Protein AF-A0A1Y1MBY8-F1 (afdb_monomer)

Organism: Photinus pyralis (NCBI:txid7054)

Nearest PDB structures (foldseek):
  3bv8-assembly1_A  TM=3.204E-01  e=2.505E+00  Staphylococcus aureus subsp. aureus Mu50
  5xam-assembly2_B  TM=2.818E-01  e=4.179E+00  Deinococcus radiodurans R1 = ATCC 13939 = DSM 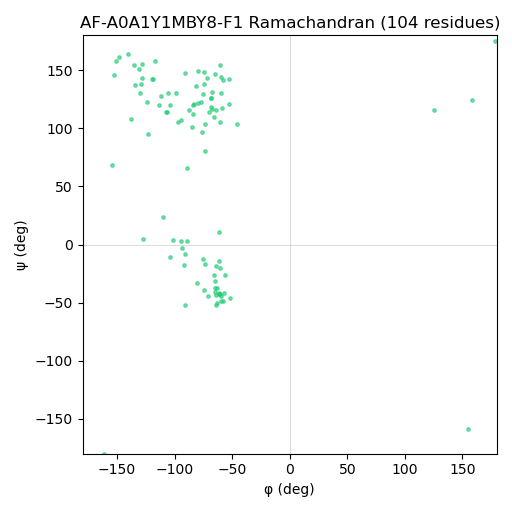20539

Secondary structure (DSSP, 8-state):
---------PPPEE-STTHHHHHHHHHHHHHSPPP-SS-TTEEEEEEEEEE-----TT---S---EEEEEEEEEEEEHHHHHHT--TTS-EEEEEEE--TTTTS--

Radius of gyration: 19.31 Å; Cα contacts (8 Å, |Δi|>4): 146; chains: 1; bounding box: 60×26×59 Å

Solvent-accessible surface area (backbone atoms only — not comparable to full-atom values): 6703 Å² total; per-residue (Å²): 142,77,86,74,80,83,84,73,86,71,80,45,76,38,55,70,91,39,32,71,59,47,51,50,44,50,47,48,42,70,72,41,79,76,51,86,72,87,59,72,49,32,26,30,33,25,33,30,34,54,45,70,65,85,73,64,93,82,70,93,81,74,94,68,54,26,37,45,38,72,70,48,73,54,69,46,46,54,65,61,59,58,69,72,58,56,95,91,53,60,67,50,76,51,75,39,62,47,68,86,64,76,81,59,82,130

Structure (mmCIF, N/CA/C/O backbone):
data_AF-A0A1Y1MBY8-F1
#
_entry.id   AF-A0A1Y1MBY8-F1
#
loop_
_atom_site.group_PDB
_atom_site.id
_atom_site.type_symbol
_atom_site.label_atom_id
_atom_site.label_alt_id
_atom_site.label_comp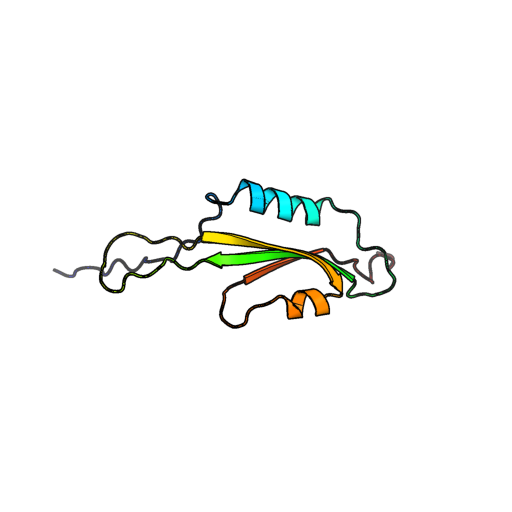_id
_atom_site.label_asym_id
_atom_site.label_entity_id
_atom_site.label_seq_id
_atom_site.pdbx_PDB_ins_code
_atom_site.Cartn_x
_atom_site.Cartn_y
_atom_site.Cartn_z
_atom_site.occupancy
_atom_site.B_iso_or_equiv
_atom_site.auth_seq_id
_atom_site.auth_comp_id
_atom_site.auth_asym_id
_atom_site.auth_atom_id
_atom_site.pdbx_PDB_model_num
ATOM 1 N N . PRO A 1 1 ? -45.352 -11.941 19.535 1.00 51.22 1 PRO A N 1
ATOM 2 C CA . PRO A 1 1 ? -44.090 -11.358 20.047 1.00 51.22 1 PRO A CA 1
ATOM 3 C C . PRO A 1 1 ? -42.863 -12.194 19.628 1.00 51.22 1 PRO A C 1
ATOM 5 O O . PRO A 1 1 ? -42.588 -13.230 20.222 1.00 51.22 1 PRO A O 1
ATOM 8 N N . ARG A 1 2 ? -42.148 -11.774 18.577 1.00 45.28 2 ARG A N 1
ATOM 9 C CA . ARG A 1 2 ? -40.785 -12.248 18.288 1.00 45.28 2 ARG A CA 1
ATOM 10 C C . ARG A 1 2 ? -39.962 -11.039 17.858 1.00 45.28 2 ARG A C 1
ATOM 12 O O . ARG A 1 2 ? -40.202 -10.488 16.788 1.00 45.28 2 ARG A O 1
ATOM 19 N N . LEU A 1 3 ? -39.053 -10.604 18.726 1.00 52.59 3 LEU A N 1
ATOM 20 C CA . LEU A 1 3 ? -38.055 -9.594 18.395 1.00 52.59 3 LEU A CA 1
ATOM 21 C C . LEU A 1 3 ? -37.153 -10.191 17.311 1.00 52.59 3 LEU A C 1
ATOM 23 O O . LEU A 1 3 ? -36.509 -11.215 17.531 1.00 52.59 3 LEU A O 1
ATOM 27 N N . ARG A 1 4 ? -37.166 -9.593 16.116 1.00 49.03 4 ARG A N 1
ATOM 28 C CA . ARG A 1 4 ? -36.167 -9.892 15.088 1.00 49.03 4 ARG A CA 1
ATOM 29 C C . ARG A 1 4 ? -34.831 -9.341 15.590 1.00 49.03 4 ARG A C 1
ATOM 31 O O . ARG A 1 4 ? -34.788 -8.154 15.909 1.00 49.03 4 ARG A O 1
ATOM 38 N N . PRO A 1 5 ? -33.756 -10.136 15.659 1.00 51.09 5 PRO A N 1
ATOM 39 C CA . PRO A 1 5 ? -32.452 -9.568 15.928 1.00 51.09 5 PRO A CA 1
ATOM 40 C C . PRO A 1 5 ? -32.032 -8.781 14.684 1.00 51.09 5 PRO A C 1
ATOM 42 O O . PRO A 1 5 ? -31.861 -9.346 13.604 1.00 51.09 5 PRO A O 1
ATOM 45 N N . SER A 1 6 ? -31.923 -7.459 14.820 1.00 52.72 6 SER A N 1
ATOM 46 C CA . SER A 1 6 ? -31.285 -6.616 13.812 1.00 52.72 6 SER A CA 1
ATOM 47 C C . SER A 1 6 ? -29.779 -6.843 13.897 1.00 52.72 6 SER A C 1
ATOM 49 O O . SER A 1 6 ? -29.057 -6.075 14.527 1.00 52.72 6 SER A O 1
ATOM 51 N N . PHE A 1 7 ? -29.298 -7.927 13.294 1.00 56.84 7 PHE A N 1
ATOM 52 C CA . PHE A 1 7 ? -27.878 -8.073 13.016 1.00 56.84 7 PHE A CA 1
ATOM 53 C C . PHE A 1 7 ? -27.542 -7.199 11.815 1.00 56.84 7 PHE A C 1
ATOM 55 O O . PHE A 1 7 ? -27.759 -7.595 10.679 1.00 56.84 7 PHE A O 1
ATOM 62 N N . ASN A 1 8 ? -27.037 -6.000 12.078 1.00 51.59 8 ASN A N 1
ATOM 63 C CA . ASN A 1 8 ? -26.127 -5.331 11.157 1.00 51.59 8 ASN A CA 1
ATOM 64 C C . ASN A 1 8 ? -25.248 -4.365 11.94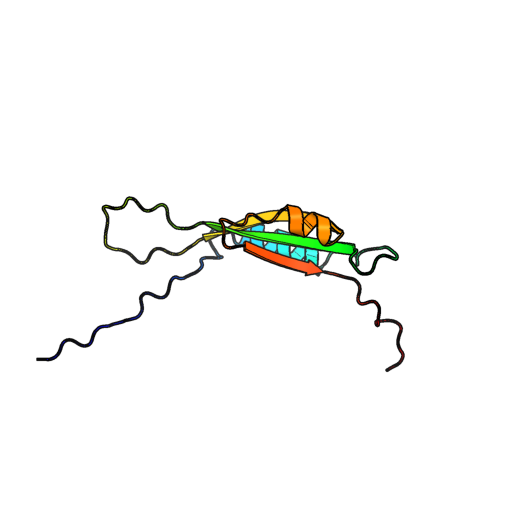8 1.00 51.59 8 ASN A C 1
ATOM 66 O O . ASN A 1 8 ? -25.353 -3.150 11.838 1.00 51.59 8 ASN A O 1
ATOM 70 N N . ASN A 1 9 ? -24.366 -4.934 12.768 1.00 56.62 9 ASN A N 1
ATOM 71 C CA . ASN A 1 9 ? -23.188 -4.218 13.237 1.00 56.62 9 ASN A CA 1
ATOM 72 C C . ASN A 1 9 ? -22.066 -4.478 12.219 1.00 56.62 9 ASN A C 1
ATOM 74 O O . ASN A 1 9 ? -21.117 -5.209 12.494 1.00 56.62 9 ASN A O 1
ATOM 78 N N . MET A 1 10 ? -22.233 -3.984 10.986 1.00 60.06 10 MET A N 1
ATOM 79 C CA . MET A 1 10 ? -21.127 -3.974 10.028 1.00 60.06 10 MET A CA 1
ATOM 80 C C . MET A 1 10 ? -20.092 -2.993 10.567 1.00 60.06 10 MET A C 1
ATOM 82 O O . MET A 1 10 ? -20.382 -1.806 10.701 1.00 60.06 10 MET A O 1
ATOM 86 N N . ALA A 1 11 ? -18.895 -3.478 10.891 1.00 66.81 11 ALA A N 1
ATOM 87 C CA . ALA A 1 11 ? -17.765 -2.590 11.103 1.00 66.81 11 ALA A CA 1
ATOM 88 C C . ALA A 1 11 ? -17.553 -1.787 9.808 1.00 66.81 11 ALA A C 1
ATOM 90 O O . ALA A 1 11 ? -17.315 -2.373 8.750 1.00 66.81 11 ALA A O 1
ATOM 91 N N . SER A 1 12 ? -17.700 -0.463 9.868 1.00 79.31 12 SER A N 1
ATOM 92 C CA . SER A 1 12 ? -17.417 0.423 8.739 1.00 79.31 12 SER A CA 1
ATOM 93 C C . SER A 1 12 ? -15.966 0.894 8.800 1.00 79.31 12 SER A C 1
ATOM 95 O O . SER A 1 12 ? -15.386 1.051 9.877 1.00 79.31 12 SER A O 1
ATOM 97 N N . LEU A 1 13 ? -15.366 1.100 7.628 1.00 87.56 13 LEU A N 1
ATOM 98 C CA . LEU A 1 13 ? -14.050 1.711 7.483 1.00 87.56 13 LEU A CA 1
ATOM 99 C C . LEU A 1 13 ? -14.229 3.132 6.945 1.00 87.56 13 LEU A C 1
ATOM 101 O O . LEU A 1 13 ? -14.669 3.335 5.815 1.00 87.56 13 LEU A O 1
ATOM 105 N N . ASN A 1 14 ? -13.876 4.113 7.760 1.00 90.25 14 ASN A N 1
ATOM 106 C CA . ASN A 1 14 ? -13.902 5.519 7.425 1.00 90.25 14 ASN A CA 1
ATOM 107 C C . ASN A 1 14 ? -12.618 5.916 6.681 1.00 90.25 14 ASN A C 1
ATOM 109 O O . ASN A 1 14 ? -11.506 5.814 7.209 1.00 90.25 14 ASN A O 1
ATOM 113 N N . LEU A 1 15 ? -12.795 6.404 5.454 1.00 92.88 15 LEU A N 1
ATOM 114 C CA . LEU A 1 15 ? -11.728 6.939 4.602 1.00 92.88 15 LEU A CA 1
ATOM 115 C C . LEU A 1 15 ? -11.734 8.472 4.544 1.00 92.88 15 LEU A C 1
ATOM 117 O O . LEU A 1 15 ? -10.815 9.070 3.992 1.00 92.88 15 LEU A O 1
ATOM 121 N N . SER A 1 16 ? -12.778 9.124 5.061 1.00 91.88 16 SER A N 1
ATOM 122 C CA . SER A 1 16 ? -12.971 10.568 4.925 1.00 91.88 16 SER A CA 1
ATOM 123 C C . SER A 1 16 ? -12.138 11.363 5.926 1.00 91.88 16 SER A C 1
ATOM 125 O O . SER A 1 16 ? -11.629 12.421 5.563 1.00 91.88 16 SER A O 1
ATOM 127 N N . ILE A 1 17 ? -11.912 10.835 7.135 1.00 91.94 17 ILE A N 1
ATOM 128 C CA . ILE A 1 17 ? -11.119 11.500 8.186 1.00 91.94 17 ILE A CA 1
ATOM 129 C C . ILE A 1 17 ? -9.698 11.820 7.704 1.00 91.94 17 ILE A C 1
ATOM 131 O O . ILE A 1 17 ? -9.206 12.922 7.930 1.00 91.94 17 ILE A O 1
ATOM 135 N N . ASN A 1 18 ? -9.062 10.889 6.987 1.00 95.81 18 ASN A N 1
ATOM 136 C CA . ASN A 1 18 ? -7.733 11.076 6.391 1.00 95.81 18 ASN A CA 1
ATOM 137 C C . ASN A 1 18 ? -7.795 11.176 4.858 1.00 95.81 18 ASN A C 1
ATOM 139 O O . ASN A 1 18 ? -6.815 10.904 4.168 1.00 95.81 18 ASN A O 1
ATOM 143 N N . GLY A 1 19 ? -8.946 11.571 4.306 1.00 96.56 19 GLY A N 1
ATOM 144 C CA . GLY A 1 19 ? -9.196 11.579 2.863 1.00 96.56 19 GLY A CA 1
ATOM 145 C C . GLY A 1 19 ? -8.124 12.307 2.040 1.00 96.56 19 GLY A C 1
ATOM 146 O O . GLY A 1 19 ? -7.659 11.740 1.049 1.00 96.56 19 GLY A O 1
ATOM 147 N N . PRO A 1 20 ? -7.669 13.516 2.430 1.00 97.69 20 PRO A N 1
ATOM 148 C CA . PRO A 1 20 ? -6.615 14.223 1.702 1.00 97.69 20 PRO A CA 1
ATOM 149 C C . PRO A 1 20 ? -5.280 13.467 1.639 1.00 97.69 20 PRO A C 1
ATOM 151 O O . PRO A 1 20 ? -4.675 13.407 0.569 1.00 97.69 20 PRO A O 1
ATOM 154 N N . SER A 1 21 ? -4.825 12.857 2.740 1.00 97.50 21 SER A N 1
ATOM 155 C CA . SER A 1 21 ? -3.551 12.122 2.767 1.00 97.50 21 SER A CA 1
ATOM 156 C C . SER A 1 21 ? -3.654 10.777 2.049 1.00 97.50 21 SER A C 1
ATOM 158 O O . SER A 1 21 ? -2.750 10.425 1.288 1.00 97.50 21 SER A O 1
ATOM 160 N N . ILE A 1 22 ? -4.781 10.073 2.196 1.00 98.00 22 ILE A N 1
ATOM 161 C CA . ILE A 1 22 ? -5.077 8.847 1.440 1.00 98.00 22 ILE A CA 1
ATOM 162 C C . ILE A 1 22 ? -5.084 9.147 -0.062 1.00 98.00 22 ILE A C 1
ATOM 164 O O . ILE A 1 22 ? -4.413 8.471 -0.837 1.00 98.00 22 ILE A O 1
ATOM 168 N N . LYS A 1 23 ? -5.787 10.203 -0.488 1.00 97.81 23 LYS A N 1
ATOM 169 C CA . LYS A 1 23 ? -5.861 10.590 -1.901 1.00 97.81 23 LYS A CA 1
ATOM 170 C C . LYS A 1 23 ? -4.503 11.031 -2.447 1.00 97.81 23 LYS A C 1
ATOM 172 O O . LYS A 1 23 ? -4.173 10.680 -3.575 1.00 97.81 23 LYS A O 1
ATOM 177 N N . SER A 1 24 ? -3.726 11.787 -1.672 1.00 98.06 24 SER A N 1
ATOM 178 C CA . SER A 1 24 ? -2.394 12.249 -2.080 1.00 98.06 24 SER A CA 1
ATOM 179 C C . SER A 1 24 ? -1.426 11.079 -2.294 1.00 98.06 24 SER A C 1
ATOM 181 O O . SER A 1 24 ? -0.843 10.959 -3.369 1.00 98.06 24 SER A O 1
ATOM 183 N N . SER A 1 25 ? -1.327 10.167 -1.320 1.00 98.00 25 SER A N 1
ATOM 184 C CA . SER A 1 25 ? -0.463 8.977 -1.404 1.00 98.00 25 SER A CA 1
ATOM 185 C C . SER A 1 25 ? -0.889 8.025 -2.526 1.00 98.00 25 SER A C 1
ATOM 187 O O . SER A 1 25 ? -0.053 7.608 -3.326 1.00 98.00 25 SER A O 1
ATOM 189 N N . TYR A 1 26 ? -2.193 7.766 -2.671 1.00 98.12 26 TYR A N 1
ATOM 190 C CA . TYR A 1 26 ? -2.741 6.995 -3.789 1.00 98.12 26 TYR A CA 1
ATOM 191 C C . TYR A 1 26 ? -2.394 7.622 -5.147 1.00 98.12 26 TYR A C 1
ATOM 193 O O . TYR A 1 26 ? -1.881 6.947 -6.039 1.00 98.12 26 TYR A O 1
ATOM 201 N N . ASN A 1 27 ? -2.618 8.930 -5.304 1.00 98.00 27 ASN A N 1
ATOM 202 C CA . ASN A 1 27 ? -2.304 9.637 -6.544 1.00 98.00 27 ASN A CA 1
ATOM 203 C C . ASN A 1 27 ? -0.804 9.661 -6.843 1.00 98.00 27 ASN A C 1
ATOM 205 O O . ASN A 1 27 ? -0.444 9.661 -8.020 1.00 98.00 27 ASN A O 1
ATOM 209 N N . GLY A 1 28 ? 0.049 9.676 -5.816 1.00 97.38 28 GLY A N 1
ATOM 210 C CA . GLY A 1 28 ? 1.497 9.548 -5.968 1.00 97.38 28 GLY A CA 1
ATOM 211 C C . GLY A 1 28 ? 1.882 8.231 -6.639 1.00 97.38 28 GLY A C 1
ATOM 212 O O . GLY A 1 28 ? 2.659 8.239 -7.587 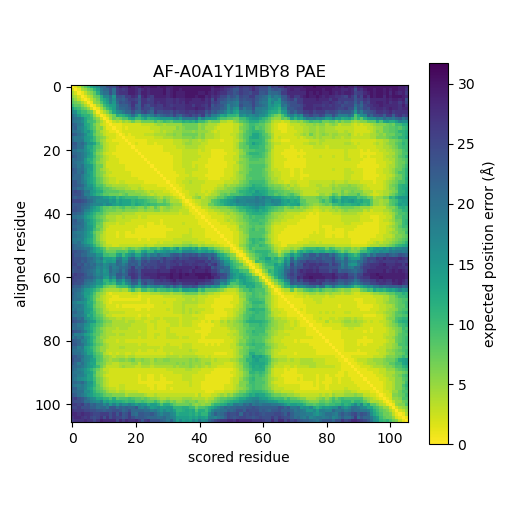1.00 97.38 28 GLY A O 1
ATOM 213 N N . VAL A 1 29 ? 1.263 7.122 -6.230 1.00 97.00 29 VAL A N 1
ATOM 214 C CA . VAL A 1 29 ? 1.486 5.798 -6.836 1.00 97.00 29 VAL A CA 1
ATOM 215 C C . VAL A 1 29 ? 0.876 5.708 -8.237 1.00 97.00 29 VAL A C 1
ATOM 217 O O . VAL A 1 29 ? 1.512 5.215 -9.163 1.00 97.00 29 VAL A O 1
ATOM 220 N N . VAL A 1 30 ? -0.353 6.197 -8.436 1.00 96.88 30 VAL A N 1
ATOM 221 C CA . VAL A 1 30 ? -1.024 6.122 -9.748 1.00 96.88 30 VAL A CA 1
ATOM 222 C C . VAL A 1 30 ? -0.275 6.936 -10.803 1.00 96.88 30 VAL A C 1
ATOM 224 O O . VAL A 1 30 ? 0.069 6.411 -11.868 1.00 96.88 30 VAL A O 1
ATOM 227 N N . ASN A 1 31 ? 0.002 8.204 -10.499 1.00 96.38 31 ASN A N 1
ATOM 228 C CA . ASN A 1 31 ? 0.551 9.165 -11.456 1.00 96.38 31 ASN A CA 1
ATOM 229 C C . ASN A 1 31 ? 2.084 9.212 -11.457 1.00 96.38 31 ASN A C 1
ATOM 231 O O . ASN A 1 31 ? 2.665 9.861 -12.325 1.00 96.38 31 ASN A O 1
ATOM 235 N N . GLY A 1 32 ? 2.743 8.537 -10.511 1.00 92.12 32 GLY A N 1
ATOM 236 C CA . GLY A 1 32 ? 4.198 8.451 -10.453 1.00 92.12 32 GLY A CA 1
ATOM 237 C C . GLY A 1 32 ? 4.796 7.792 -11.703 1.00 92.12 32 GLY A C 1
ATOM 238 O O . GLY A 1 32 ? 4.118 7.013 -12.387 1.00 92.12 32 GLY A O 1
ATOM 239 N N . PRO A 1 33 ? 6.062 8.085 -12.044 1.00 89.88 33 PRO A N 1
ATOM 240 C CA . PRO A 1 33 ? 6.733 7.445 -13.174 1.00 89.88 33 PRO A CA 1
ATOM 241 C C . PRO A 1 33 ? 6.787 5.927 -12.954 1.00 89.88 33 PRO A C 1
ATOM 243 O O . PRO A 1 33 ? 6.952 5.515 -11.813 1.00 89.88 33 PRO A O 1
ATOM 246 N N . PRO A 1 34 ? 6.664 5.067 -13.980 1.00 85.75 34 PRO A N 1
ATOM 247 C CA . PRO A 1 34 ? 6.822 3.624 -13.798 1.00 85.75 34 PRO A CA 1
ATOM 248 C C . PRO A 1 34 ? 8.155 3.280 -13.105 1.00 85.75 34 PRO A C 1
ATOM 250 O O . PRO A 1 34 ? 9.155 3.936 -13.411 1.00 85.75 34 PRO A O 1
ATOM 253 N N . PRO A 1 35 ? 8.203 2.268 -12.215 1.00 88.00 35 PRO A N 1
ATOM 254 C CA . PRO A 1 35 ? 9.457 1.835 -11.601 1.00 88.00 35 PRO A CA 1
ATOM 255 C C . PRO A 1 35 ? 10.514 1.537 -12.676 1.00 88.00 35 PRO A C 1
ATOM 257 O O . PRO A 1 35 ? 10.289 0.728 -13.582 1.00 88.00 35 PRO A O 1
ATOM 260 N N . ALA A 1 36 ? 11.644 2.242 -12.612 1.00 79.31 36 ALA A N 1
ATOM 261 C CA . ALA A 1 36 ? 12.716 2.153 -13.595 1.00 79.31 36 ALA A CA 1
ATOM 262 C C . ALA A 1 36 ? 13.797 1.190 -13.092 1.00 79.31 36 ALA A C 1
ATOM 264 O O . ALA A 1 36 ? 14.568 1.520 -12.198 1.00 79.31 36 ALA A O 1
ATOM 265 N N . GLY A 1 37 ? 13.842 -0.007 -13.670 1.00 80.31 37 GLY A N 1
ATOM 266 C CA . GLY A 1 37 ? 14.824 -1.032 -13.335 1.00 80.31 37 GLY A CA 1
ATOM 267 C C . GLY A 1 37 ? 14.595 -2.316 -14.124 1.00 80.31 37 GLY A C 1
ATOM 268 O O . GLY A 1 37 ? 13.634 -2.431 -14.891 1.00 80.31 37 GLY A O 1
ATOM 269 N N . THR A 1 38 ? 15.512 -3.265 -13.960 1.00 81.00 38 THR A N 1
ATOM 270 C CA . THR A 1 38 ? 15.424 -4.610 -14.550 1.00 81.00 38 THR A CA 1
ATOM 271 C C . THR A 1 38 ? 14.758 -5.617 -13.617 1.00 81.00 38 THR A C 1
ATOM 273 O O . THR A 1 38 ? 14.322 -6.666 -14.084 1.00 81.00 38 THR A O 1
ATOM 276 N N . SER A 1 39 ? 14.670 -5.308 -12.318 1.00 86.81 39 SER A N 1
ATOM 277 C CA . SER A 1 39 ? 13.990 -6.153 -11.339 1.00 86.81 39 SER A CA 1
ATOM 278 C C . SER A 1 39 ? 12.484 -6.182 -11.602 1.00 86.81 39 SER A C 1
ATOM 280 O O . SER A 1 39 ? 11.846 -5.140 -11.767 1.00 86.81 39 SER A O 1
ATOM 282 N N . ALA A 1 40 ? 11.916 -7.388 -11.624 1.00 86.81 40 ALA A N 1
ATOM 283 C CA . ALA A 1 40 ? 10.478 -7.603 -11.779 1.00 86.81 40 ALA A CA 1
ATOM 284 C C . ALA A 1 40 ? 9.687 -7.237 -10.510 1.00 86.81 40 ALA A C 1
ATOM 286 O O . ALA A 1 40 ? 8.470 -7.072 -10.570 1.00 86.81 40 ALA A O 1
ATOM 287 N N . THR A 1 41 ? 10.371 -7.112 -9.372 1.00 92.00 41 THR A N 1
ATOM 288 C CA . THR A 1 41 ? 9.790 -6.764 -8.071 1.00 92.00 41 THR A CA 1
ATOM 289 C C . THR A 1 41 ? 10.016 -5.304 -7.695 1.00 92.00 41 THR A C 1
ATOM 291 O O . THR A 1 41 ? 9.584 -4.886 -6.623 1.00 92.00 41 THR A O 1
ATOM 294 N N . LEU A 1 42 ? 10.617 -4.501 -8.579 1.00 93.50 42 LEU A N 1
ATOM 295 C CA . LEU A 1 42 ? 10.742 -3.070 -8.347 1.00 93.50 42 LEU A CA 1
ATOM 296 C C . LEU A 1 42 ? 9.364 -2.401 -8.417 1.00 93.50 42 LEU A C 1
ATOM 298 O O . LEU A 1 42 ? 8.629 -2.510 -9.406 1.00 93.50 42 LEU A O 1
ATOM 302 N N . ALA A 1 43 ? 9.034 -1.674 -7.361 1.00 95.19 43 ALA A N 1
ATOM 303 C CA . ALA A 1 43 ? 7.712 -1.152 -7.114 1.00 95.19 43 ALA A CA 1
ATOM 304 C C . ALA A 1 43 ? 7.753 0.261 -6.529 1.00 95.19 43 ALA A C 1
ATOM 306 O O . ALA A 1 43 ? 8.765 0.741 -6.025 1.00 95.19 43 ALA A O 1
ATOM 307 N N . GLN A 1 44 ? 6.603 0.917 -6.582 1.00 96.19 44 GLN A N 1
ATOM 308 C CA . GLN A 1 44 ? 6.277 2.087 -5.771 1.00 96.19 44 GLN A CA 1
ATOM 309 C C . GLN A 1 44 ? 4.933 1.841 -5.095 1.00 96.19 44 GLN A C 1
ATOM 311 O O . GLN A 1 44 ? 4.051 1.214 -5.693 1.00 96.19 44 GLN A O 1
ATOM 316 N N . TRP A 1 45 ? 4.768 2.304 -3.862 1.00 97.88 45 TRP A N 1
ATOM 317 C CA . TRP A 1 45 ? 3.617 1.933 -3.050 1.00 97.88 45 TRP A CA 1
ATOM 318 C C . TRP A 1 45 ? 3.151 3.017 -2.085 1.00 97.88 45 TRP A C 1
ATOM 320 O O . TRP A 1 45 ? 3.883 3.932 -1.706 1.00 97.88 45 TRP A O 1
ATOM 330 N N . ALA A 1 46 ? 1.908 2.840 -1.650 1.00 98.38 46 ALA A N 1
ATOM 331 C CA . ALA A 1 46 ? 1.329 3.463 -0.475 1.00 98.38 46 ALA A CA 1
ATOM 332 C C . ALA A 1 46 ? 0.805 2.350 0.440 1.00 98.38 46 ALA A C 1
ATOM 334 O O . ALA A 1 46 ? -0.010 1.527 0.018 1.00 98.38 46 ALA A O 1
ATOM 335 N N . LEU A 1 47 ? 1.294 2.321 1.676 1.00 98.31 47 LEU A N 1
ATOM 336 C CA . LEU A 1 47 ? 0.858 1.420 2.733 1.00 98.31 47 LEU A CA 1
ATOM 337 C C . LEU A 1 47 ? -0.130 2.161 3.631 1.00 98.31 47 LEU A C 1
ATOM 339 O O . LEU A 1 47 ? 0.138 3.267 4.103 1.00 98.31 47 LEU A O 1
ATOM 343 N N . PHE A 1 48 ? -1.269 1.535 3.885 1.00 97.88 48 PHE A N 1
ATOM 344 C CA . PHE A 1 48 ? -2.336 2.057 4.719 1.00 97.88 48 PHE A CA 1
ATOM 345 C C . PHE A 1 48 ? -2.573 1.136 5.908 1.00 97.88 48 PHE A C 1
ATOM 347 O O . PHE A 1 48 ? -2.544 -0.083 5.760 1.00 97.88 48 PHE A O 1
ATOM 354 N N . SER A 1 49 ? -2.864 1.704 7.074 1.00 96.31 49 SER A N 1
ATOM 355 C CA . SER A 1 49 ? -3.174 0.953 8.290 1.00 96.31 49 SER A CA 1
ATOM 356 C C . SER A 1 49 ? -4.569 1.281 8.806 1.00 96.31 49 SER A C 1
ATOM 358 O O . SER A 1 49 ? -5.049 2.417 8.725 1.00 96.31 49 SER A O 1
ATOM 360 N N . VAL A 1 50 ? -5.251 0.259 9.320 1.00 94.06 50 VAL A N 1
ATOM 361 C CA . VAL A 1 50 ? -6.550 0.408 9.971 1.00 94.06 50 VAL A CA 1
ATOM 362 C C . VAL A 1 50 ? -6.317 0.707 11.443 1.00 94.06 50 VAL A C 1
ATOM 364 O O . VAL A 1 50 ? -5.819 -0.127 12.200 1.00 94.06 50 VAL A O 1
ATOM 367 N N . GLN A 1 51 ? -6.722 1.896 11.869 1.00 89.69 51 GLN A N 1
ATOM 368 C CA . GLN A 1 51 ? -6.802 2.220 13.278 1.00 89.69 51 GLN A CA 1
ATOM 369 C C . GLN A 1 51 ? -8.135 1.718 13.832 1.00 89.69 51 GLN A C 1
ATOM 371 O O . GLN A 1 51 ? -9.202 2.247 13.503 1.00 89.69 51 GLN A O 1
ATOM 376 N N . ALA A 1 52 ? -8.053 0.711 14.701 1.00 79.56 52 ALA A N 1
ATOM 377 C CA . ALA A 1 52 ? -9.197 0.254 15.471 1.00 79.56 52 ALA A CA 1
ATOM 378 C C . ALA A 1 52 ? -9.662 1.356 16.445 1.00 79.56 52 ALA A C 1
ATOM 380 O O . ALA A 1 52 ? -8.831 2.106 16.977 1.00 79.56 52 ALA A O 1
ATOM 381 N N . PRO A 1 53 ? -10.972 1.459 16.721 1.00 68.62 53 PRO A N 1
ATOM 382 C CA . PRO A 1 53 ? -11.467 2.356 17.753 1.00 68.62 53 PRO A CA 1
ATOM 383 C C . PRO A 1 53 ? -10.845 1.975 19.103 1.00 68.62 53 PRO A C 1
ATOM 385 O O . PRO A 1 53 ? -10.889 0.807 19.491 1.00 68.62 53 PRO A O 1
ATOM 388 N N . LEU A 1 54 ? -10.281 2.943 19.837 1.00 60.16 54 LEU A N 1
ATOM 389 C CA . LEU A 1 54 ? -9.795 2.712 21.200 1.00 60.16 54 LEU A CA 1
ATOM 390 C C . LEU A 1 54 ? -10.981 2.261 22.063 1.00 60.16 54 LEU A C 1
ATOM 392 O O . LEU A 1 54 ? -11.869 3.052 22.392 1.00 60.16 54 LEU A O 1
ATOM 396 N N . MET A 1 55 ? -11.037 0.973 22.395 1.00 54.44 55 MET A N 1
ATOM 397 C CA . MET A 1 55 ? -12.049 0.471 23.309 1.00 54.44 55 MET A CA 1
ATOM 398 C C . MET A 1 55 ? -11.699 0.910 24.729 1.00 54.44 55 MET A C 1
ATOM 400 O O . MET A 1 55 ? -10.877 0.287 25.392 1.00 54.44 55 MET A O 1
ATOM 404 N N . ASN A 1 56 ? -12.395 1.914 25.255 1.00 49.22 56 ASN A N 1
ATOM 405 C CA 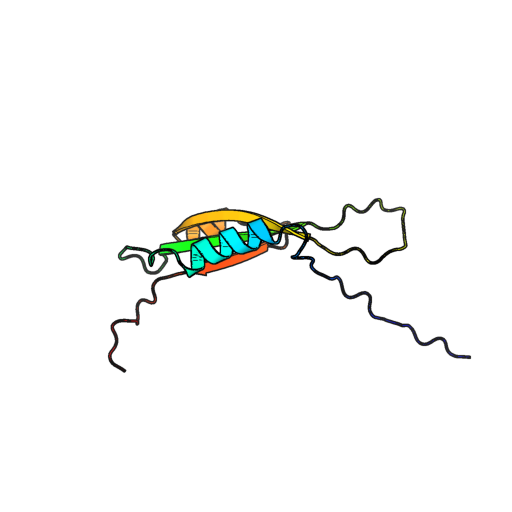. ASN A 1 56 ? -12.742 1.840 26.669 1.00 49.22 56 ASN A CA 1
ATOM 406 C C . ASN A 1 56 ? -13.708 0.658 26.800 1.00 49.22 56 ASN A C 1
ATOM 408 O O . ASN A 1 56 ? -14.834 0.733 26.308 1.00 49.22 56 ASN A O 1
ATOM 412 N N . ALA A 1 57 ? -13.262 -0.433 27.427 1.00 52.38 57 ALA A N 1
ATOM 413 C CA . ALA A 1 57 ? -13.991 -1.699 27.585 1.00 52.38 57 ALA A CA 1
ATOM 414 C C . ALA A 1 57 ? -15.318 -1.600 28.383 1.00 52.38 57 ALA A C 1
ATOM 416 O O . ALA A 1 57 ? -15.905 -2.616 28.733 1.00 52.38 57 ALA A O 1
ATOM 417 N N . PHE A 1 58 ? -15.796 -0.385 28.667 1.00 56.75 58 PHE A N 1
ATOM 418 C CA . PHE A 1 58 ? -16.929 -0.090 29.545 1.00 56.75 58 PHE A CA 1
ATOM 419 C C . PHE A 1 58 ? -18.007 0.802 28.909 1.00 56.75 58 PHE A C 1
ATOM 421 O O . PHE A 1 58 ? -18.945 1.191 29.598 1.00 56.75 58 PHE A O 1
ATOM 428 N N . GLN A 1 59 ? -17.904 1.152 27.622 1.00 53.00 59 GLN A N 1
ATOM 429 C CA . GLN A 1 59 ? -18.946 1.930 26.939 1.00 53.00 59 GLN A CA 1
ATOM 430 C C . GLN A 1 59 ? -19.470 1.194 25.711 1.00 53.00 59 GLN A C 1
ATOM 432 O O . GLN A 1 59 ? -18.910 1.274 24.610 1.00 53.00 59 GLN A O 1
ATOM 437 N N . ASP A 1 60 ? -20.567 0.485 25.957 1.00 54.12 60 ASP A N 1
ATOM 438 C CA . ASP A 1 60 ? -21.456 -0.105 24.972 1.00 54.12 60 ASP A CA 1
ATOM 439 C C . ASP A 1 60 ? -22.471 0.963 24.537 1.00 54.12 60 ASP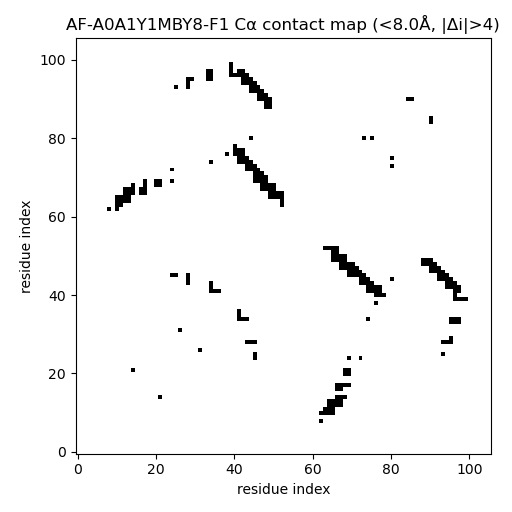 A C 1
ATOM 441 O O . ASP A 1 60 ? -23.357 1.332 25.307 1.00 54.12 60 ASP A O 1
ATOM 445 N N . SER A 1 61 ? -22.252 1.566 23.365 1.00 49.56 61 SER A N 1
ATOM 446 C CA . SER A 1 61 ? -23.261 2.171 22.471 1.00 49.56 61 SER A CA 1
ATOM 447 C C . SER A 1 61 ? -22.627 3.204 21.534 1.00 49.56 61 SER A C 1
ATOM 449 O O . SER A 1 61 ? -21.994 4.169 21.953 1.00 49.56 61 SER A O 1
ATOM 451 N N . GLY A 1 62 ? -22.833 3.003 20.234 1.00 51.88 62 GLY A N 1
ATOM 452 C CA . GLY A 1 62 ? -22.485 3.946 19.173 1.00 51.88 62 GLY A CA 1
ATOM 453 C C . GLY A 1 62 ? -21.600 3.288 18.128 1.00 51.88 62 GLY A C 1
ATOM 454 O O . GLY A 1 62 ? -20.498 2.863 18.445 1.00 51.88 62 GLY A O 1
ATOM 455 N N . SER A 1 63 ? -22.098 3.178 16.899 1.00 58.50 63 SER A N 1
ATOM 456 C CA . SER A 1 63 ? -21.412 2.637 15.723 1.00 58.50 63 SER A CA 1
ATOM 457 C C . SER A 1 63 ? -19.988 3.204 15.611 1.00 58.50 63 SER A C 1
ATOM 459 O O . SER A 1 63 ? -19.813 4.370 15.262 1.00 58.50 63 SER A O 1
ATOM 461 N N . LYS A 1 64 ? -18.967 2.412 15.967 1.00 67.56 64 LYS A N 1
ATOM 462 C CA . LYS A 1 64 ? -17.564 2.857 15.948 1.00 67.56 64 LYS A CA 1
ATOM 463 C C . LYS A 1 64 ?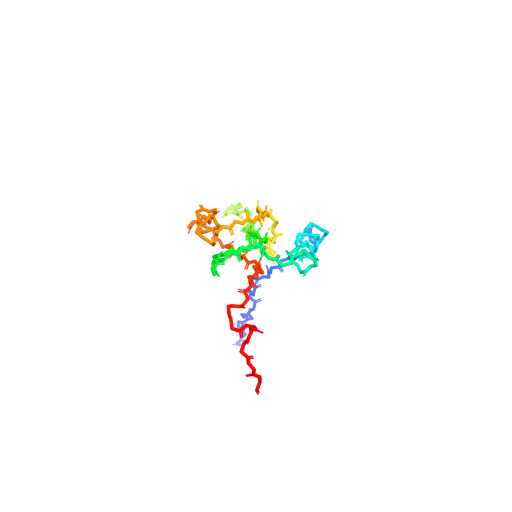 -16.928 2.451 14.629 1.00 67.56 64 LYS A C 1
ATOM 465 O O . LYS A 1 64 ? -16.660 1.274 14.401 1.00 67.56 64 LYS A O 1
ATOM 470 N N . GLU A 1 65 ? -16.701 3.433 13.770 1.00 80.31 65 GLU A N 1
ATOM 471 C CA . GLU A 1 65 ? -16.013 3.223 12.500 1.00 80.31 65 GLU A CA 1
ATOM 472 C C . GLU A 1 65 ? -14.513 3.029 12.748 1.00 80.31 65 GLU A C 1
ATOM 474 O O . GLU A 1 65 ? -13.905 3.733 13.558 1.00 80.31 65 GLU A O 1
ATOM 479 N N . SER A 1 66 ? -13.901 2.084 12.042 1.00 88.69 66 SER A N 1
ATOM 480 C CA . SER A 1 66 ? -12.442 2.007 11.959 1.00 88.69 66 SER A CA 1
ATOM 481 C C . SER A 1 66 ? -11.938 3.113 11.040 1.00 88.69 66 SER A C 1
ATOM 483 O O . SER A 1 66 ? -12.627 3.475 10.094 1.00 88.69 66 SER A O 1
ATOM 485 N N . ILE A 1 67 ? -10.746 3.652 11.274 1.00 91.44 67 ILE A N 1
ATOM 486 C CA . ILE A 1 67 ? -10.217 4.769 10.477 1.00 91.44 67 ILE A CA 1
ATOM 487 C C . ILE A 1 67 ? -9.036 4.275 9.649 1.00 91.44 67 ILE A C 1
ATOM 489 O O . ILE A 1 67 ? -8.095 3.722 10.213 1.00 91.44 67 ILE A O 1
ATOM 493 N N . LEU A 1 68 ? -9.044 4.504 8.333 1.00 94.81 68 LEU A N 1
ATOM 494 C CA . LEU A 1 68 ? -7.866 4.235 7.504 1.00 94.81 68 LEU A CA 1
ATOM 495 C C . LEU A 1 68 ? -6.872 5.398 7.597 1.00 94.81 68 LEU A C 1
ATOM 497 O O . LEU A 1 68 ? -7.262 6.567 7.534 1.00 94.81 68 LEU A O 1
ATOM 501 N N . LYS A 1 69 ? -5.584 5.085 7.724 1.00 95.94 69 LYS A N 1
ATOM 502 C CA . LYS A 1 69 ? -4.473 6.044 7.746 1.00 95.94 69 LYS A CA 1
ATOM 503 C C . LYS A 1 69 ? -3.407 5.656 6.735 1.00 95.94 69 LYS A C 1
ATOM 505 O O . LYS A 1 69 ? -3.294 4.489 6.384 1.00 95.94 69 LYS A O 1
ATOM 510 N N . VAL A 1 70 ? -2.626 6.637 6.290 1.00 97.50 70 VAL A N 1
ATOM 511 C CA . VAL A 1 70 ? -1.373 6.377 5.570 1.00 97.50 70 VAL A CA 1
ATOM 512 C C . VAL A 1 70 ? -0.331 5.973 6.608 1.00 97.50 70 VAL A C 1
ATOM 514 O O . VAL A 1 70 ? -0.098 6.728 7.548 1.00 97.50 70 VAL A O 1
ATOM 517 N N . GLU A 1 71 ? 0.245 4.789 6.446 1.00 97.00 71 GLU A N 1
ATOM 518 C CA . GLU A 1 71 ? 1.326 4.274 7.288 1.00 97.00 71 GLU A CA 1
ATOM 519 C C . GLU A 1 71 ? 2.683 4.656 6.693 1.00 97.00 71 GLU A C 1
ATOM 521 O O . GLU A 1 71 ? 3.508 5.262 7.367 1.00 97.00 71 GLU A O 1
ATOM 526 N N . ASN A 1 72 ? 2.883 4.348 5.408 1.00 96.31 72 ASN A N 1
ATOM 527 C CA . ASN A 1 72 ? 4.121 4.634 4.692 1.00 96.31 72 ASN A CA 1
ATOM 528 C C . ASN A 1 72 ? 3.863 4.862 3.192 1.00 96.31 72 ASN A C 1
ATOM 530 O O . ASN A 1 72 ? 2.865 4.402 2.636 1.00 96.31 72 ASN A O 1
ATOM 534 N N . THR A 1 73 ? 4.779 5.547 2.517 1.00 97.12 73 THR A N 1
ATOM 535 C CA . THR A 1 73 ? 4.869 5.621 1.054 1.00 97.12 73 THR A CA 1
ATOM 536 C C . THR A 1 73 ? 6.316 5.419 0.649 1.00 97.12 73 THR A C 1
ATOM 538 O O . THR A 1 73 ? 7.197 6.029 1.251 1.00 97.12 73 THR A O 1
ATOM 541 N N . GLY A 1 74 ? 6.571 4.631 -0.389 1.00 94.44 74 GLY A N 1
ATOM 542 C CA . GLY A 1 74 ? 7.939 4.298 -0.762 1.00 94.44 74 GLY A CA 1
ATOM 543 C C . GLY A 1 74 ? 8.078 3.774 -2.181 1.00 94.44 74 GLY A C 1
ATOM 544 O O . GLY A 1 74 ? 7.109 3.672 -2.937 1.00 94.44 74 GLY A O 1
ATOM 545 N N . GLY A 1 75 ? 9.318 3.463 -2.533 1.00 93.88 75 GLY A N 1
ATOM 546 C CA . GLY A 1 75 ? 9.673 2.765 -3.756 1.00 93.88 75 GLY A CA 1
ATOM 547 C C . GLY A 1 75 ? 10.976 2.006 -3.557 1.00 93.88 75 GLY A C 1
ATOM 548 O O . GLY A 1 75 ? 11.845 2.455 -2.814 1.00 93.88 75 GLY A O 1
ATOM 549 N N . GLY A 1 76 ? 11.084 0.853 -4.201 1.00 94.31 76 GLY A N 1
ATOM 550 C CA . GLY A 1 76 ? 12.103 -0.147 -3.898 1.00 94.31 76 GLY A CA 1
ATOM 551 C C . GLY A 1 76 ? 11.641 -1.533 -4.319 1.00 94.31 76 GLY A C 1
ATOM 552 O O . GLY A 1 76 ? 10.757 -1.662 -5.169 1.00 94.31 76 GLY A O 1
ATOM 553 N N . GLU A 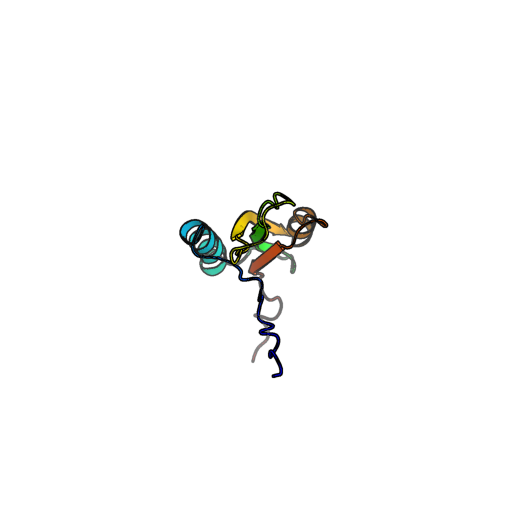1 77 ? 12.232 -2.568 -3.740 1.00 95.06 77 GLU A N 1
ATOM 554 C CA . GLU A 1 77 ? 11.809 -3.941 -3.989 1.00 95.06 77 GLU A CA 1
ATOM 555 C C . GLU A 1 77 ? 10.556 -4.270 -3.166 1.00 95.06 77 GLU A C 1
ATOM 557 O O . GLU A 1 77 ? 10.370 -3.773 -2.057 1.00 95.06 77 GLU A O 1
ATOM 562 N N . LEU A 1 78 ? 9.685 -5.149 -3.676 1.00 95.06 78 LEU A N 1
ATOM 563 C CA . LEU A 1 78 ? 8.517 -5.618 -2.912 1.00 95.06 78 LEU A CA 1
ATOM 564 C C . LEU A 1 78 ? 8.896 -6.239 -1.558 1.00 95.06 78 LEU A C 1
ATOM 566 O O . LEU A 1 78 ? 8.074 -6.222 -0.648 1.00 95.06 78 LEU A O 1
ATOM 570 N N . ALA A 1 79 ? 10.111 -6.779 -1.424 1.00 95.62 79 ALA A N 1
ATOM 571 C CA . ALA A 1 79 ? 10.626 -7.288 -0.156 1.00 95.62 79 ALA A CA 1
ATOM 572 C C . ALA A 1 79 ? 10.714 -6.184 0.910 1.00 95.62 79 ALA A C 1
ATOM 574 O O . ALA A 1 79 ? 10.268 -6.406 2.030 1.00 95.62 79 ALA A O 1
ATOM 575 N N . ASP A 1 80 ? 11.167 -4.985 0.530 1.00 94.50 80 ASP A N 1
ATOM 576 C CA . ASP A 1 80 ? 11.268 -3.830 1.429 1.00 94.50 80 ASP A CA 1
ATOM 577 C C . ASP A 1 80 ? 9.876 -3.441 1.958 1.00 94.50 80 ASP A C 1
ATOM 579 O O . ASP A 1 80 ? 9.678 -3.217 3.148 1.00 94.50 80 ASP A O 1
ATOM 583 N N . LEU A 1 81 ? 8.865 -3.443 1.079 1.00 96.50 81 LEU A N 1
ATOM 584 C CA . LEU A 1 81 ? 7.472 -3.222 1.476 1.00 96.50 81 LEU A CA 1
ATOM 585 C C . LEU A 1 81 ? 6.956 -4.318 2.423 1.00 96.50 81 LEU A C 1
ATOM 587 O O . LEU A 1 81 ? 6.163 -4.025 3.312 1.00 96.50 81 LEU A O 1
ATOM 591 N N . ILE A 1 82 ? 7.343 -5.580 2.221 1.00 95.75 82 ILE A N 1
ATOM 592 C CA . ILE A 1 82 ? 6.906 -6.689 3.082 1.00 95.75 82 ILE A CA 1
ATOM 593 C C . ILE A 1 82 ? 7.454 -6.517 4.505 1.00 95.75 82 ILE A C 1
ATOM 595 O O . ILE A 1 82 ? 6.725 -6.777 5.459 1.00 95.75 82 ILE A O 1
ATOM 599 N N . GLU A 1 83 ? 8.688 -6.032 4.653 1.00 95.31 83 GLU A N 1
ATOM 600 C CA . GLU A 1 83 ? 9.305 -5.747 5.957 1.00 95.31 83 GLU A CA 1
ATOM 601 C C . GLU A 1 83 ? 8.604 -4.606 6.720 1.00 95.31 83 GLU A C 1
ATOM 603 O O . GLU A 1 83 ? 8.595 -4.606 7.951 1.00 95.31 83 GLU A O 1
ATOM 608 N N . ASP A 1 84 ? 7.946 -3.681 6.011 1.00 95.06 84 ASP A N 1
ATOM 609 C CA . ASP A 1 84 ? 7.166 -2.587 6.609 1.00 95.06 84 ASP A CA 1
ATOM 610 C C . ASP A 1 84 ? 5.806 -3.035 7.190 1.00 95.06 84 ASP A C 1
ATOM 612 O O . ASP A 1 84 ? 5.136 -2.266 7.896 1.00 95.06 84 ASP A O 1
ATOM 616 N N . PHE A 1 85 ? 5.343 -4.256 6.895 1.00 97.06 85 PHE A N 1
ATOM 617 C CA . PHE A 1 85 ? 4.088 -4.755 7.454 1.00 97.06 85 PHE A CA 1
ATOM 618 C C . PHE A 1 85 ? 4.214 -5.088 8.943 1.00 97.06 85 PHE A C 1
ATOM 620 O O . PHE A 1 85 ? 5.199 -5.628 9.436 1.00 97.06 85 PHE A O 1
ATOM 627 N N . ASN A 1 86 ? 3.137 -4.815 9.673 1.00 95.44 86 ASN A N 1
ATOM 628 C CA . ASN A 1 86 ? 2.971 -5.171 11.068 1.00 95.44 86 ASN A CA 1
ATOM 629 C C . ASN A 1 86 ? 1.958 -6.315 11.193 1.00 95.44 86 ASN A C 1
ATOM 631 O O . ASN A 1 86 ? 0.764 -6.125 10.964 1.00 95.44 86 ASN A O 1
ATOM 635 N N . GLU A 1 87 ? 2.419 -7.482 11.642 1.00 91.62 87 GLU A N 1
ATOM 636 C CA . GLU A 1 87 ? 1.596 -8.696 11.783 1.00 91.62 87 GLU A CA 1
ATOM 637 C C . GLU A 1 87 ? 0.404 -8.536 12.747 1.00 91.62 87 GLU A C 1
ATOM 639 O O . GLU A 1 87 ? -0.571 -9.282 12.675 1.00 91.62 87 GLU A O 1
ATOM 644 N N . GLY A 1 88 ? 0.450 -7.549 13.648 1.00 93.06 88 GLY A N 1
ATOM 645 C CA . GLY A 1 88 ? -0.608 -7.263 14.617 1.00 93.06 88 GLY A CA 1
ATOM 646 C C . GLY A 1 88 ? -1.687 -6.297 14.121 1.00 93.06 88 GLY A C 1
ATOM 647 O O . GLY A 1 88 ? -2.555 -5.914 14.910 1.00 93.06 88 GLY A O 1
ATOM 648 N N . ARG A 1 89 ? -1.635 -5.841 12.862 1.00 90.88 89 ARG A N 1
ATOM 649 C CA . ARG A 1 89 ? -2.548 -4.819 12.325 1.00 90.88 89 ARG A CA 1
ATOM 650 C C . ARG A 1 89 ? -3.160 -5.239 10.998 1.00 90.88 89 ARG A C 1
ATOM 652 O O . ARG A 1 89 ? -2.554 -5.928 10.191 1.00 90.88 89 ARG A O 1
ATOM 659 N N . ILE A 1 90 ? -4.368 -4.743 10.739 1.00 93.56 90 ILE A N 1
ATOM 660 C CA . ILE A 1 90 ? -4.949 -4.799 9.396 1.00 93.56 90 ILE A CA 1
ATOM 661 C C . ILE A 1 90 ? -4.331 -3.660 8.584 1.00 93.56 90 ILE A C 1
ATOM 663 O O . ILE A 1 90 ? -4.444 -2.489 8.960 1.00 93.56 90 ILE A O 1
ATOM 667 N N . GLN A 1 91 ? -3.681 -4.007 7.477 1.00 96.50 91 GLN A N 1
ATOM 668 C CA . GLN A 1 91 ? -3.021 -3.071 6.574 1.00 96.50 91 GLN A CA 1
ATOM 669 C C . GLN A 1 91 ? -3.345 -3.399 5.115 1.00 96.50 91 GLN A C 1
ATOM 671 O O . GLN A 1 91 ? -3.647 -4.539 4.768 1.00 96.50 91 GLN A O 1
ATOM 676 N N . PHE A 1 92 ? -3.268 -2.386 4.257 1.00 97.06 92 PHE A N 1
ATOM 677 C CA . PHE A 1 92 ? -3.471 -2.496 2.817 1.00 97.06 92 PHE A CA 1
ATOM 678 C C . PHE A 1 92 ? -2.311 -1.820 2.099 1.00 97.06 92 PHE A C 1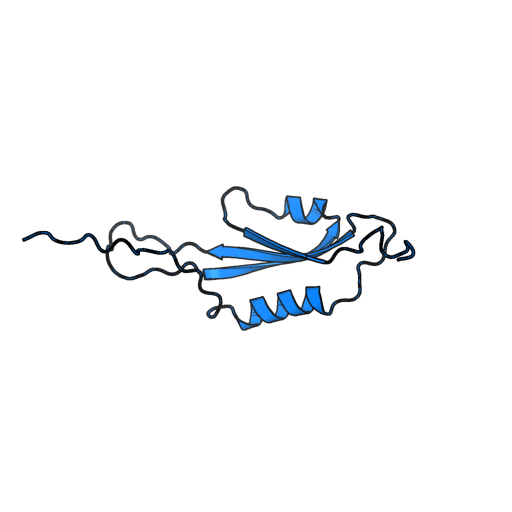
ATOM 680 O O . PHE A 1 92 ? -2.015 -0.666 2.389 1.00 97.06 92 PHE A O 1
ATOM 687 N N . ALA A 1 93 ? -1.693 -2.490 1.131 1.00 97.88 93 ALA A N 1
ATOM 688 C CA . ALA A 1 93 ? -0.730 -1.859 0.238 1.00 97.88 93 ALA A CA 1
ATOM 689 C C . ALA A 1 93 ? -1.354 -1.646 -1.143 1.00 97.88 93 ALA A C 1
ATOM 691 O O . ALA A 1 93 ? -1.925 -2.566 -1.729 1.00 97.88 93 ALA A O 1
ATOM 692 N N . PHE A 1 94 ? -1.229 -0.432 -1.672 1.00 98.00 94 PHE A N 1
ATOM 693 C CA . PHE A 1 94 ? -1.503 -0.130 -3.071 1.00 98.00 94 PHE A CA 1
ATOM 694 C C . PHE A 1 94 ? -0.175 0.032 -3.797 1.00 98.00 94 PHE A C 1
ATOM 696 O O . PHE A 1 94 ? 0.626 0.888 -3.424 1.00 98.00 94 PHE A O 1
ATOM 703 N N . VAL A 1 95 ? 0.061 -0.801 -4.809 1.00 96.88 95 VAL A N 1
ATOM 704 C CA . VAL A 1 95 ? 1.386 -0.972 -5.405 1.00 96.88 95 VAL A CA 1
ATOM 705 C C . VAL A 1 95 ? 1.321 -0.839 -6.920 1.00 96.88 95 VAL A C 1
ATOM 707 O O . VAL A 1 95 ? 0.429 -1.388 -7.566 1.00 96.88 95 VAL A O 1
ATOM 710 N N . LYS A 1 96 ? 2.299 -0.137 -7.491 1.00 94.88 96 LYS A N 1
ATOM 711 C CA . LYS A 1 96 ? 2.540 -0.062 -8.931 1.00 94.88 96 LYS A CA 1
ATOM 712 C C . LYS A 1 96 ? 3.867 -0.735 -9.254 1.00 94.88 96 LYS A C 1
ATOM 714 O O . LYS A 1 96 ? 4.918 -0.303 -8.786 1.00 94.88 96 LYS A O 1
ATOM 719 N N . VAL A 1 97 ? 3.790 -1.772 -10.081 1.00 92.31 97 VAL A N 1
ATOM 720 C CA . VAL A 1 97 ? 4.922 -2.540 -10.615 1.00 92.31 97 VAL A CA 1
ATOM 721 C C . VAL A 1 97 ? 4.977 -2.394 -12.130 1.00 92.31 97 VAL A C 1
ATOM 723 O O . VAL A 1 97 ? 3.971 -2.082 -12.774 1.00 92.31 97 VAL A O 1
ATOM 726 N N . LYS A 1 98 ? 6.151 -2.624 -12.714 1.00 87.12 98 LYS A N 1
ATOM 727 C CA . LYS A 1 98 ? 6.276 -2.771 -14.163 1.00 87.12 98 LYS A CA 1
ATOM 728 C C . LYS A 1 98 ? 5.936 -4.211 -14.538 1.00 87.12 98 LYS A C 1
ATOM 730 O O . LYS A 1 98 ? 6.601 -5.130 -14.080 1.00 87.12 98 LYS A O 1
ATOM 735 N N . ASP A 1 99 ? 4.928 -4.402 -15.385 1.00 82.38 99 ASP A N 1
ATOM 736 C CA . ASP A 1 99 ? 4.606 -5.734 -15.897 1.00 82.38 99 ASP A CA 1
ATOM 737 C C . ASP A 1 99 ? 5.737 -6.225 -16.830 1.00 82.38 99 ASP A C 1
ATOM 739 O O . ASP A 1 99 ? 6.006 -5.577 -17.854 1.00 82.38 99 ASP A O 1
ATOM 743 N N . PRO A 1 100 ? 6.414 -7.345 -16.498 1.00 75.44 100 PRO A N 1
ATOM 744 C CA . PRO A 1 100 ? 7.511 -7.890 -17.296 1.00 75.44 100 PRO A CA 1
ATOM 745 C C . PRO A 1 100 ? 7.069 -8.352 -18.692 1.00 75.44 100 PRO A C 1
ATOM 747 O O . PRO A 1 100 ? 7.905 -8.459 -19.585 1.00 75.44 100 PRO A O 1
ATOM 750 N N . ASN A 1 101 ? 5.769 -8.571 -18.902 1.00 75.69 101 ASN A N 1
ATOM 751 C CA . ASN A 1 101 ? 5.194 -9.044 -20.158 1.00 75.69 101 ASN A CA 1
ATOM 752 C C . ASN A 1 101 ? 4.692 -7.915 -21.073 1.00 75.69 101 ASN A C 1
ATOM 754 O O . ASN A 1 101 ? 4.191 -8.189 -22.160 1.00 75.69 101 ASN A O 1
ATOM 758 N N . THR A 1 102 ? 4.860 -6.642 -20.696 1.00 64.25 102 THR A N 1
ATOM 759 C CA . THR A 1 102 ? 4.416 -5.488 -21.511 1.00 64.25 102 THR A CA 1
ATOM 760 C C . THR A 1 102 ? 5.081 -5.376 -22.887 1.00 64.25 102 THR A C 1
ATOM 762 O O . THR A 1 102 ? 4.596 -4.627 -23.733 1.00 64.25 102 THR A O 1
ATOM 765 N N . SER A 1 103 ? 6.173 -6.104 -23.130 1.00 61.28 103 SER A N 1
ATOM 766 C CA . SER A 1 103 ? 6.870 -6.169 -24.420 1.00 61.28 103 SER A CA 1
ATOM 767 C C . SER A 1 103 ? 6.425 -7.328 -25.322 1.00 61.28 103 SER A C 1
ATOM 769 O O . SER A 1 103 ? 6.922 -7.430 -26.444 1.00 61.28 103 SER A O 1
ATOM 771 N N . LEU A 1 104 ? 5.513 -8.198 -24.874 1.00 54.38 104 LEU A N 1
ATOM 772 C CA . LEU A 1 104 ? 4.981 -9.272 -25.713 1.00 54.38 104 LEU A CA 1
ATOM 773 C C . LEU A 1 104 ? 3.972 -8.699 -26.731 1.00 54.38 104 LEU A C 1
ATOM 775 O O . LEU A 1 104 ? 3.065 -7.959 -26.336 1.00 54.38 104 LEU A O 1
ATOM 779 N N . PRO A 1 105 ? 4.108 -9.010 -28.037 1.00 62.06 105 PRO A N 1
ATOM 780 C CA . PRO A 1 105 ? 3.112 -8.638 -29.040 1.00 62.06 105 PRO A CA 1
ATOM 781 C C . PRO A 1 105 ? 1.734 -9.221 -28.689 1.00 62.06 105 PRO A C 1
ATOM 783 O O . PRO A 1 105 ? 1.656 -10.349 -28.204 1.00 62.06 105 PRO A O 1
ATOM 786 N N . LYS A 1 106 ? 0.670 -8.444 -28.935 1.00 61.19 106 LYS A N 1
ATOM 787 C CA . LYS A 1 106 ? -0.727 -8.889 -28.790 1.00 61.19 106 LYS A CA 1
ATOM 788 C C . LYS A 1 106 ? -1.099 -9.970 -29.797 1.00 61.19 106 LYS A C 1
ATOM 790 O O . LYS A 1 106 ? -0.628 -9.868 -30.952 1.00 61.19 106 LYS A O 1
#

Mean predicted aligned error: 9.28 Å

pLDDT: mean 83.11, std 17.17, range [45.28, 98.38]

Foldseek 3Di:
DDDDPPPDLPAAEDCPVAVVVVVVLLCCQVVPDAQDDPDQQWKWKWKKFWADPPDPVPDPDDNGHIYIDTPDTGTDGVVVVVVSDDPVTDMDMDMGGDDPCPPPDD

InterPro domains:
  IPR002108 Actin-depolymerising factor homology domain [PS51263] (14-106)
  IPR029006 ADF-H/Gelsolin-like domain superfamily [G3DSA:3.40.20.10] (11-106)

Sequence (106 aa):
PRLRPSFNNMASLNLSINGPSIKSSYNGVVNGPPPAGTSATLAQWALFSVQAPLMNAFQDSGSKESILKVENTGGGELADLIEDFNEGRIQFAFVKVKDPNTSLPK